Protein AF-A0A3S4FY72-F1 (afdb_monomer)

Secondary structure (DSSP, 8-state):
---------GGGS-EEE-SS--EEEE--SSEEEEEE--TT--EEEEEEETTTTEEEEEE-SS-EEEEEETT-EEEE-----

Solvent-accessible surface area (backbone atoms only — not comparable to full-atom values): 5228 Å² total; per-residue (Å²): 137,92,84,88,82,82,90,73,60,72,91,80,55,64,48,77,43,21,72,88,54,68,49,77,47,69,36,84,68,71,73,48,78,49,74,45,60,57,84,82,34,77,34,74,63,57,75,71,41,72,94,80,42,37,28,46,19,78,39,60,91,56,60,49,77,44,77,42,40,59,79,35,72,49,76,46,82,40,65,66,130

InterPro domains:
  IPR004375 NanQ anomerase/TabA/YiaL family [PF04074] (2-75)
  IPR004375 NanQ anomerase/TabA/YiaL family [PTHR34986] (2-70)
  IPR004375 NanQ anomerase/TabA/YiaL family [TIGR00022] (2-76)
  IPR037012 NanQ anomerase/TabA/YiaL superfamily [G3DSA:2.60.120.370] (1-80)

Nearest PDB structures (foldseek):
  1s4c-assembly2_B  TM=9.325E-01  e=6.265E-03  Haemophilus influenzae
  1s4c-assembly1_A  TM=9.322E-01  e=6.623E-03  Haemophilus influenzae
  1s4c-assembly2_C  TM=8.874E-01  e=1.033E-02  Haemophilus influenzae
  1s4c-assembly1_D  TM=9.023E-01  e=1.802E-02  Haemophilus influenzae
  4tsd-assembly1_A  TM=8.031E-01  e=5.980E-01  Helicobacter pylori 26695

Mean predicted aligned error: 5.57 Å

pLDDT: mean 82.44, std 10.63, range [46.47, 94.81]

Foldseek 3Di:
DDDDDDADDPQVAFDKFFDPDKDKDADAADKYKDWDDDAPQADQWDDQPVVVRMITGNDRPDTDIDIDHHGDIDIGDGHDD

Radius of gyration: 12.76 Å; Cα contacts (8 Å, |Δi|>4): 138; chains: 1; bounding box: 28×19×31 Å

Structure (mmCIF, N/CA/C/O backbone):
data_AF-A0A3S4FY72-F1
#
_entry.id   AF-A0A3S4FY72-F1
#
loop_
_atom_site.group_PDB
_atom_site.id
_atom_site.type_symbol
_atom_site.label_a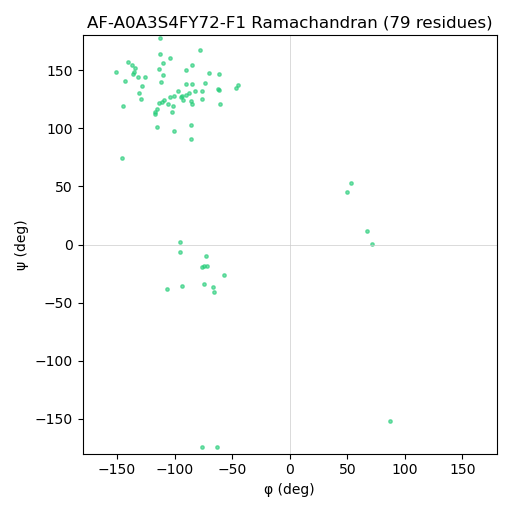tom_id
_atom_site.label_alt_id
_atom_site.label_comp_id
_atom_site.label_asym_id
_atom_site.label_entity_id
_atom_site.label_seq_id
_atom_site.pdbx_PDB_ins_code
_atom_site.Cartn_x
_atom_site.Cartn_y
_atom_site.Cartn_z
_atom_site.occupancy
_atom_site.B_iso_or_equiv
_atom_site.auth_seq_id
_atom_site.auth_comp_id
_atom_site.auth_asym_id
_atom_site.auth_atom_id
_atom_site.pdbx_PDB_model_num
ATOM 1 N N . MET A 1 1 ? -5.635 1.541 -8.815 1.00 80.00 1 MET A N 1
ATOM 2 C CA . MET A 1 1 ? -5.209 2.876 -9.306 1.00 80.00 1 MET A CA 1
ATOM 3 C C . MET A 1 1 ? -3.859 2.756 -10.019 1.00 80.00 1 MET A C 1
ATOM 5 O O . MET A 1 1 ? -3.128 1.828 -9.699 1.00 80.00 1 MET A O 1
ATOM 9 N N . LEU A 1 2 ? -3.519 3.645 -10.967 1.00 87.38 2 LEU A N 1
ATOM 10 C CA . LEU A 1 2 ? -2.163 3.751 -11.540 1.00 87.38 2 LEU A CA 1
ATOM 11 C C . LEU A 1 2 ? -1.426 4.923 -10.886 1.00 87.38 2 LEU A C 1
ATOM 13 O O . LEU A 1 2 ? -1.955 6.032 -10.884 1.00 87.38 2 LEU A O 1
ATOM 17 N N . MET A 1 3 ? -0.217 4.697 -10.370 1.00 85.94 3 MET A N 1
ATOM 18 C CA . MET A 1 3 ? 0.596 5.741 -9.736 1.00 85.94 3 MET A CA 1
ATOM 19 C C . MET A 1 3 ? 2.078 5.602 -10.100 1.00 85.94 3 MET A C 1
ATOM 21 O O . MET A 1 3 ? 2.541 4.515 -10.446 1.00 85.94 3 MET A O 1
ATOM 25 N N . GLN A 1 4 ? 2.822 6.705 -9.997 1.00 87.88 4 GLN A N 1
ATOM 26 C CA . GLN A 1 4 ? 4.286 6.714 -10.000 1.00 87.88 4 GLN A CA 1
ATOM 27 C C . GLN A 1 4 ? 4.763 7.106 -8.605 1.00 87.88 4 GLN A C 1
ATOM 29 O O . GLN A 1 4 ? 4.390 8.160 -8.094 1.00 87.88 4 GLN A O 1
ATOM 34 N N . LEU A 1 5 ? 5.567 6.247 -7.985 1.00 83.38 5 LEU A N 1
ATOM 35 C CA . LEU A 1 5 ? 6.029 6.409 -6.612 1.00 83.38 5 LEU A CA 1
ATOM 36 C C . LEU A 1 5 ? 7.555 6.350 -6.570 1.00 83.38 5 LEU A C 1
ATOM 38 O O . LEU A 1 5 ? 8.180 5.566 -7.286 1.00 83.38 5 LEU A O 1
ATOM 42 N N . THR A 1 6 ? 8.145 7.148 -5.684 1.00 86.25 6 THR A N 1
ATOM 43 C CA . THR A 1 6 ? 9.553 7.017 -5.301 1.00 86.25 6 THR A CA 1
ATOM 44 C C . THR A 1 6 ? 9.621 6.155 -4.048 1.00 86.25 6 THR A C 1
ATOM 46 O O . THR A 1 6 ? 8.942 6.443 -3.064 1.00 86.25 6 THR A O 1
ATOM 49 N N . THR A 1 7 ? 10.428 5.093 -4.064 1.00 84.81 7 THR A N 1
ATOM 50 C CA . THR A 1 7 ? 10.569 4.200 -2.906 1.00 84.81 7 THR A CA 1
ATOM 51 C C . THR A 1 7 ? 11.139 4.948 -1.704 1.00 84.81 7 THR A C 1
ATOM 53 O O . THR A 1 7 ? 12.148 5.640 -1.839 1.00 84.81 7 THR A O 1
ATOM 56 N N . GLN A 1 8 ? 10.538 4.751 -0.535 1.00 83.75 8 GLN A N 1
ATOM 57 C CA . GLN A 1 8 ? 10.949 5.365 0.731 1.00 83.75 8 GLN A CA 1
ATOM 58 C C . GLN A 1 8 ? 11.498 4.314 1.700 1.00 83.75 8 GLN A C 1
ATOM 60 O O . GLN A 1 8 ? 11.297 3.107 1.509 1.00 83.75 8 GLN A O 1
ATOM 65 N N . MET A 1 9 ? 12.198 4.751 2.750 1.00 81.88 9 MET A N 1
ATOM 66 C CA . MET A 1 9 ? 12.611 3.831 3.804 1.00 81.88 9 MET A CA 1
ATOM 67 C C . MET A 1 9 ? 11.387 3.377 4.613 1.00 81.88 9 MET A C 1
ATOM 69 O O . MET A 1 9 ? 10.471 4.165 4.839 1.00 81.88 9 MET A O 1
ATOM 73 N N . PRO A 1 10 ? 11.367 2.137 5.138 1.00 77.56 10 PRO A N 1
ATOM 74 C CA . PRO A 1 10 ? 10.240 1.657 5.941 1.00 77.56 10 PRO A CA 1
ATOM 75 C C . PRO A 1 10 ? 9.930 2.516 7.174 1.00 77.56 10 PRO A C 1
ATOM 77 O O . PRO A 1 10 ? 8.796 2.530 7.626 1.00 77.56 10 PRO A O 1
ATOM 80 N N . ALA A 1 11 ? 10.923 3.223 7.723 1.00 79.00 11 ALA A N 1
ATOM 81 C CA . ALA A 1 11 ? 10.732 4.116 8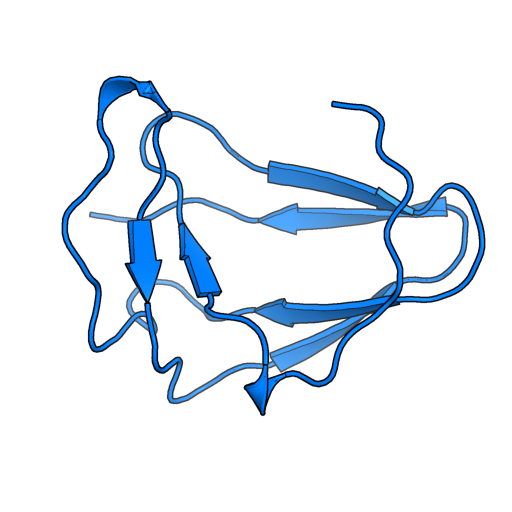.867 1.00 79.00 11 ALA A CA 1
ATOM 82 C C . ALA A 1 11 ? 9.957 5.400 8.516 1.00 79.00 11 ALA A C 1
ATOM 84 O O . ALA A 1 11 ? 9.444 6.064 9.410 1.00 79.00 11 ALA A O 1
ATOM 85 N N . GLU A 1 12 ? 9.876 5.746 7.230 1.00 82.12 12 GLU A N 1
ATOM 86 C CA . GLU A 1 12 ? 9.232 6.964 6.729 1.00 82.12 12 GLU A CA 1
ATOM 87 C C . GLU A 1 12 ? 7.774 6.719 6.306 1.00 82.12 12 GLU A C 1
ATOM 89 O O . GLU A 1 12 ? 7.062 7.669 5.989 1.00 82.12 12 GLU A O 1
ATOM 94 N N . LYS A 1 13 ? 7.307 5.459 6.314 1.00 84.06 13 LYS A N 1
ATOM 95 C CA . LYS A 1 13 ? 5.965 5.066 5.862 1.00 84.06 13 LYS A CA 1
ATOM 96 C C . LYS A 1 13 ? 5.245 4.229 6.923 1.00 84.06 13 LYS A C 1
ATOM 98 O O . LYS A 1 13 ? 5.821 3.309 7.499 1.00 84.06 13 LYS A O 1
ATOM 103 N N . LYS A 1 14 ? 3.964 4.523 7.162 1.00 87.94 14 LYS A N 1
ATOM 104 C CA . LYS A 1 14 ? 3.090 3.719 8.034 1.00 87.94 14 LYS A CA 1
ATOM 105 C C . LYS A 1 14 ? 2.473 2.556 7.253 1.00 87.94 14 LYS A C 1
ATOM 107 O O . LYS A 1 14 ? 2.346 2.625 6.032 1.00 87.94 14 LYS A O 1
ATOM 112 N N . ALA A 1 15 ? 2.108 1.483 7.954 1.00 88.38 15 ALA A N 1
ATOM 113 C CA . ALA A 1 15 ? 1.347 0.395 7.348 1.00 88.38 15 ALA A CA 1
ATOM 114 C C . ALA A 1 15 ? -0.102 0.844 7.132 1.00 88.38 15 ALA A C 1
ATOM 116 O O . ALA A 1 15 ? -0.669 1.488 8.009 1.00 88.38 15 ALA A O 1
ATOM 117 N N . GLU A 1 16 ? -0.682 0.479 5.997 1.00 89.44 16 GLU A N 1
ATOM 118 C CA . GLU A 1 16 ? -2.055 0.805 5.613 1.00 89.44 16 GLU A CA 1
ATOM 119 C C . GLU A 1 16 ? -2.889 -0.477 5.594 1.00 89.44 16 GLU A C 1
ATOM 121 O O . GLU A 1 16 ? -2.390 -1.540 5.210 1.00 89.44 16 GLU A O 1
ATOM 126 N N . LEU A 1 17 ? -4.127 -0.398 6.079 1.00 90.00 17 LEU A N 1
ATOM 127 C CA . LEU A 1 17 ? -5.091 -1.493 6.055 1.00 90.00 17 LEU A CA 1
ATOM 128 C C . LEU A 1 17 ? -6.430 -0.991 5.532 1.00 90.00 17 LEU A C 1
ATOM 130 O O . LEU A 1 17 ? -6.844 0.098 5.910 1.00 90.00 17 LEU A O 1
ATOM 134 N N . HIS A 1 18 ? -7.113 -1.856 4.791 1.00 90.62 18 HIS A N 1
ATOM 135 C CA . HIS A 1 18 ? -8.464 -1.659 4.269 1.00 90.62 18 HIS A CA 1
ATOM 136 C C . HIS A 1 18 ? -9.432 -2.658 4.923 1.00 90.62 18 HIS A C 1
ATOM 138 O O . HIS A 1 18 ? -9.009 -3.758 5.320 1.00 90.62 18 HIS A O 1
ATOM 144 N N . GLU A 1 19 ? -10.708 -2.292 5.061 1.00 90.00 19 GLU A N 1
ATOM 145 C CA . GLU A 1 19 ? -11.763 -3.179 5.575 1.00 90.00 19 GLU A CA 1
ATOM 146 C C . GLU A 1 19 ? -12.709 -3.655 4.470 1.00 90.00 19 GLU A C 1
ATOM 148 O O . GLU A 1 19 ? -13.122 -4.816 4.478 1.00 90.00 19 GLU A O 1
ATOM 153 N N . GLN A 1 20 ? -13.040 -2.790 3.513 1.00 90.81 20 GLN A N 1
ATOM 154 C CA . GLN A 1 20 ? -13.995 -3.093 2.447 1.00 90.81 20 GLN A CA 1
ATOM 155 C C . GLN A 1 20 ? -13.312 -3.610 1.180 1.00 90.81 20 GLN A C 1
ATOM 157 O O . GLN A 1 20 ? -13.850 -4.492 0.503 1.00 90.81 20 GLN A O 1
ATOM 162 N N . TYR A 1 21 ? -12.126 -3.091 0.865 1.00 89.88 21 TYR A N 1
ATOM 163 C CA . TYR A 1 21 ? -11.386 -3.435 -0.343 1.00 89.88 21 TYR A CA 1
ATOM 164 C C . TYR A 1 21 ? -10.129 -4.255 -0.051 1.00 89.88 21 TYR A C 1
ATOM 166 O O . TYR A 1 21 ? -9.560 -4.240 1.039 1.00 89.88 21 TYR A O 1
ATOM 174 N N . ILE A 1 22 ? -9.696 -5.009 -1.062 1.00 88.44 22 ILE A N 1
ATOM 175 C CA . ILE A 1 22 ? -8.399 -5.682 -1.053 1.00 88.44 22 ILE A CA 1
ATOM 176 C C . ILE A 1 22 ? -7.472 -5.017 -2.053 1.00 88.44 22 ILE A C 1
ATOM 178 O O . ILE A 1 22 ? -7.882 -4.604 -3.141 1.00 88.44 22 ILE A O 1
ATOM 182 N N . ASP A 1 23 ? -6.199 -5.006 -1.696 1.00 88.06 23 ASP A N 1
ATOM 183 C CA . ASP A 1 23 ? -5.170 -4.387 -2.500 1.00 88.06 23 ASP A CA 1
ATOM 184 C C . ASP A 1 23 ? -4.540 -5.404 -3.444 1.00 88.06 23 ASP A C 1
ATOM 186 O O . ASP A 1 23 ? -4.014 -6.442 -3.028 1.00 88.06 23 ASP A O 1
ATOM 190 N N . ILE A 1 24 ? -4.561 -5.076 -4.735 1.00 87.38 24 ILE A N 1
ATOM 191 C CA . ILE A 1 24 ? -3.821 -5.785 -5.776 1.00 87.38 24 ILE A CA 1
ATOM 192 C C . ILE A 1 24 ? -2.799 -4.807 -6.341 1.00 87.38 24 ILE A C 1
ATOM 194 O O . ILE A 1 24 ? -3.123 -3.941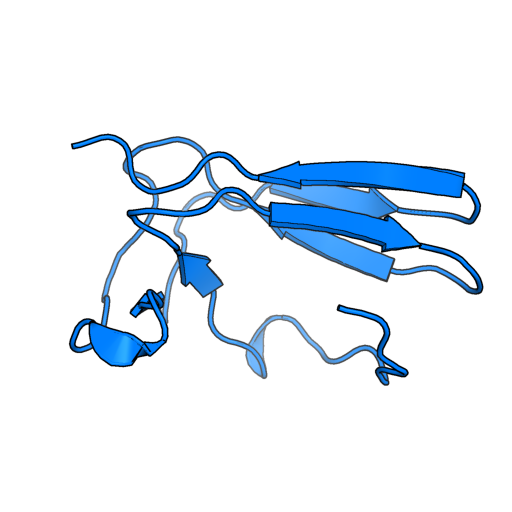 -7.156 1.00 87.38 24 ILE A O 1
ATOM 198 N N . GLN A 1 25 ? -1.552 -4.945 -5.901 1.00 86.94 25 GLN A N 1
ATOM 199 C CA . GLN A 1 25 ? -0.463 -4.073 -6.320 1.00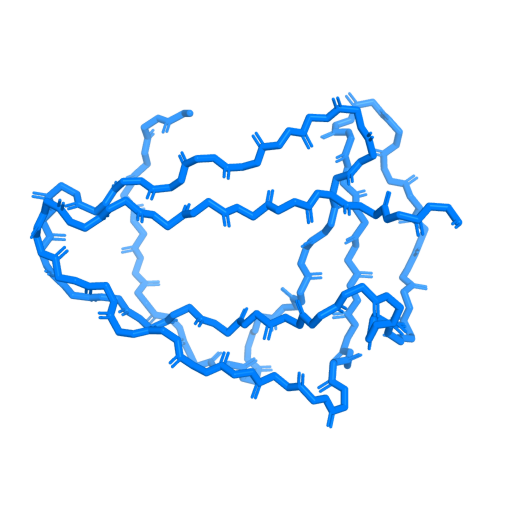 86.94 25 GLN A CA 1
ATOM 200 C C . GLN A 1 25 ? 0.380 -4.784 -7.381 1.00 86.94 25 GLN A C 1
ATOM 202 O O . GLN A 1 25 ? 0.944 -5.852 -7.136 1.00 86.94 25 GLN A O 1
ATOM 207 N N . LEU A 1 26 ? 0.456 -4.193 -8.576 1.00 87.88 26 LEU A N 1
ATOM 208 C CA . LEU A 1 26 ? 1.238 -4.707 -9.701 1.00 87.88 26 LEU A CA 1
ATOM 209 C C . LEU A 1 26 ? 2.393 -3.757 -10.014 1.00 87.88 26 LEU A C 1
ATOM 211 O O . LEU A 1 26 ? 2.177 -2.596 -10.368 1.00 87.88 26 LEU A O 1
ATOM 215 N N . LEU A 1 27 ? 3.622 -4.269 -9.951 1.00 89.69 27 LEU 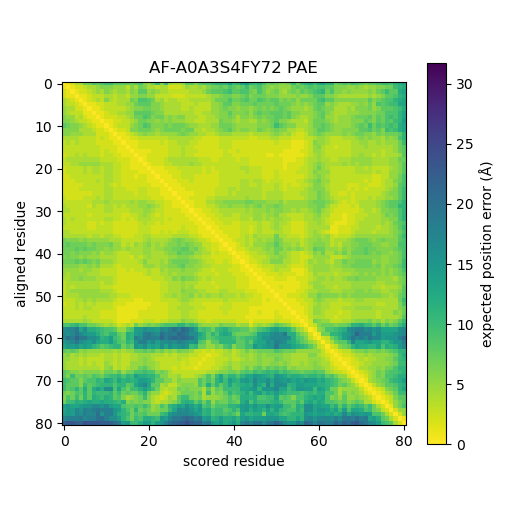A N 1
ATOM 216 C CA . LEU A 1 27 ? 4.799 -3.475 -10.284 1.00 89.69 27 LEU A CA 1
ATOM 217 C C . LEU A 1 27 ? 5.077 -3.507 -11.794 1.00 89.69 27 LEU A C 1
ATOM 219 O O . LEU A 1 27 ? 5.637 -4.468 -12.323 1.00 89.69 27 LEU A O 1
ATOM 223 N N . LEU A 1 28 ? 4.725 -2.422 -12.488 1.00 89.94 28 LEU A N 1
ATOM 224 C CA . LEU A 1 28 ? 4.898 -2.302 -13.943 1.00 89.94 28 LEU A CA 1
ATOM 225 C C . LEU A 1 28 ? 6.356 -2.066 -14.362 1.00 89.94 28 LEU A C 1
ATOM 227 O O . LEU A 1 28 ? 6.797 -2.506 -15.426 1.00 89.94 28 LEU A O 1
ATOM 231 N N . THR A 1 29 ? 7.127 -1.340 -13.549 1.00 89.69 29 THR A N 1
ATOM 232 C CA . THR A 1 29 ? 8.523 -0.980 -13.838 1.00 89.69 29 THR A CA 1
ATOM 233 C C . THR A 1 29 ? 9.326 -0.813 -12.551 1.00 89.69 29 THR A C 1
ATOM 235 O O . THR A 1 29 ? 8.788 -0.329 -11.562 1.00 89.69 29 THR A O 1
ATOM 238 N N . GLY A 1 30 ? 10.624 -1.126 -12.582 1.00 89.25 30 GLY A N 1
ATOM 239 C CA . GLY A 1 30 ? 11.523 -0.926 -11.442 1.00 89.25 30 GLY A CA 1
ATOM 240 C C . GLY A 1 30 ? 11.550 -2.105 -10.466 1.00 89.25 30 GLY A C 1
ATOM 241 O O . GLY A 1 30 ? 11.373 -3.261 -10.860 1.00 89.25 30 GLY A O 1
ATOM 242 N N . ALA A 1 31 ? 11.836 -1.813 -9.199 1.00 88.31 31 ALA A N 1
ATOM 243 C CA . ALA A 1 31 ? 11.860 -2.784 -8.111 1.00 88.31 31 ALA A CA 1
ATOM 244 C C . ALA A 1 31 ? 11.326 -2.135 -6.833 1.00 88.31 31 ALA A C 1
ATOM 246 O O . ALA A 1 31 ? 11.668 -0.992 -6.537 1.00 88.31 31 ALA A O 1
ATOM 247 N N . GLU A 1 32 ? 10.558 -2.888 -6.053 1.00 88.19 32 GLU A N 1
ATOM 248 C CA . GLU A 1 32 ? 9.981 -2.400 -4.805 1.00 88.19 32 GLU A CA 1
ATOM 249 C C . GLU A 1 32 ? 10.163 -3.418 -3.679 1.00 88.19 32 GLU A C 1
ATOM 251 O O . GLU A 1 32 ? 10.294 -4.630 -3.892 1.00 88.19 32 GLU A O 1
ATOM 256 N N . ARG A 1 33 ? 10.220 -2.907 -2.450 1.00 87.00 33 ARG A N 1
ATOM 257 C CA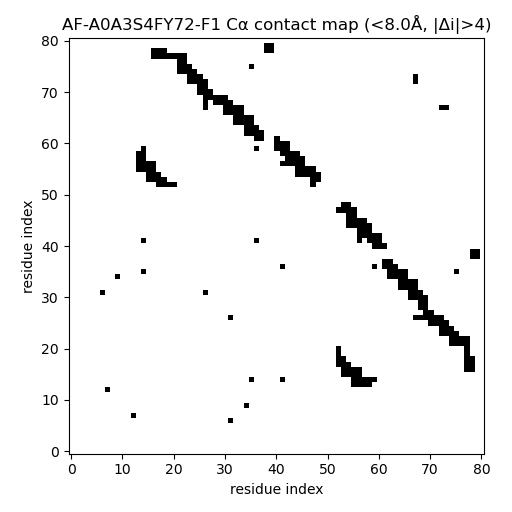 . ARG A 1 33 ? 10.201 -3.710 -1.232 1.00 87.00 33 ARG A CA 1
ATOM 258 C C . ARG A 1 33 ? 8.954 -3.347 -0.454 1.00 87.00 33 ARG A C 1
ATOM 260 O O . ARG A 1 33 ? 8.871 -2.238 0.057 1.00 87.00 33 ARG A O 1
ATOM 267 N N . ILE A 1 34 ? 8.042 -4.299 -0.320 1.00 86.38 34 ILE A N 1
ATOM 268 C CA . ILE A 1 34 ? 6.798 -4.090 0.410 1.00 86.38 34 ILE A CA 1
ATOM 269 C C . ILE A 1 34 ? 6.867 -4.886 1.708 1.00 86.38 34 ILE A C 1
ATOM 271 O O . ILE A 1 34 ? 7.139 -6.091 1.711 1.00 86.38 34 ILE A O 1
ATOM 275 N N . ALA A 1 35 ? 6.677 -4.188 2.822 1.00 85.62 35 ALA A N 1
ATOM 276 C CA . ALA A 1 35 ? 6.567 -4.798 4.136 1.00 85.62 35 ALA A CA 1
ATOM 277 C C . ALA A 1 35 ? 5.104 -5.172 4.389 1.00 85.62 35 ALA A C 1
ATOM 279 O O . ALA A 1 35 ? 4.225 -4.332 4.228 1.00 85.62 35 ALA A O 1
ATOM 280 N N . PHE A 1 36 ? 4.846 -6.410 4.807 1.00 83.75 36 PHE A N 1
ATOM 281 C CA . PHE A 1 36 ? 3.491 -6.890 5.075 1.00 83.75 36 PHE A CA 1
ATOM 282 C C . PHE A 1 36 ? 3.418 -7.692 6.371 1.00 83.75 36 PHE A C 1
ATOM 284 O O . PHE A 1 36 ? 4.377 -8.364 6.756 1.00 83.75 36 PHE A O 1
ATOM 291 N N . GLY A 1 37 ? 2.280 -7.600 7.056 1.00 83.88 37 GLY A N 1
ATOM 292 C CA . GLY A 1 37 ? 1.980 -8.368 8.263 1.00 83.88 37 GLY A CA 1
ATOM 293 C C . GLY A 1 37 ? 1.017 -9.518 7.979 1.00 83.88 37 GLY A C 1
ATOM 294 O O . GLY A 1 37 ? 0.309 -9.514 6.977 1.00 83.88 37 GLY A O 1
ATOM 295 N N . MET A 1 38 ? 0.985 -10.502 8.878 1.00 83.25 38 MET A N 1
ATOM 296 C CA . MET A 1 38 ? -0.111 -11.476 8.920 1.00 83.25 38 MET A CA 1
ATOM 297 C C . MET A 1 38 ? -1.342 -10.852 9.598 1.00 83.25 38 MET A C 1
ATOM 299 O O . MET A 1 38 ? -1.231 -9.817 10.259 1.00 83.25 38 MET A O 1
ATOM 303 N N . SER A 1 39 ? -2.497 -11.510 9.483 1.00 79.88 39 SER A N 1
ATOM 304 C CA . SER A 1 39 ? -3.702 -11.164 10.248 1.00 79.88 39 SER A CA 1
ATOM 305 C C . SER A 1 39 ? -3.388 -10.903 11.732 1.00 79.88 39 SER A C 1
ATOM 307 O O . SER A 1 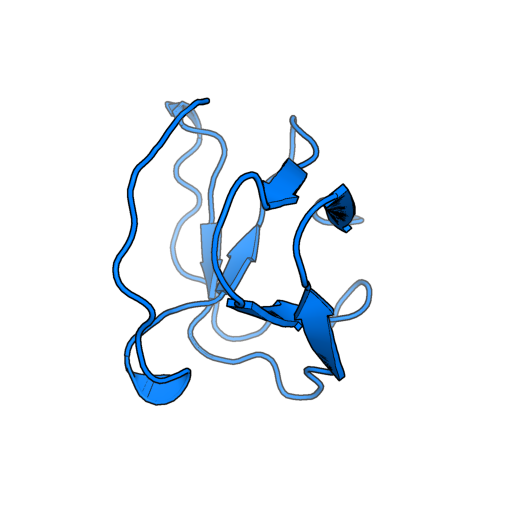39 ? -2.572 -11.600 12.340 1.00 79.88 39 SER A O 1
ATOM 309 N N . GLY A 1 40 ? -3.989 -9.851 12.295 1.00 80.38 40 GLY A N 1
ATOM 310 C CA . GLY A 1 40 ? -3.804 -9.453 13.694 1.00 80.38 40 GLY A CA 1
ATOM 311 C C . GLY A 1 40 ? -2.439 -8.841 14.040 1.00 80.38 40 GLY A C 1
ATOM 312 O O . GLY A 1 40 ? -2.223 -8.475 15.198 1.00 80.38 40 GLY A O 1
ATOM 313 N N . ALA A 1 41 ? -1.517 -8.698 13.078 1.00 83.50 41 ALA A N 1
ATOM 314 C CA . ALA A 1 41 ? -0.201 -8.103 13.320 1.00 83.50 41 ALA A CA 1
ATOM 315 C C . ALA A 1 41 ? -0.236 -6.571 13.444 1.00 83.50 41 ALA A C 1
ATOM 317 O O . ALA A 1 41 ? 0.697 -5.991 13.989 1.00 83.50 41 ALA A O 1
ATOM 318 N N . ALA A 1 42 ? -1.280 -5.897 12.962 1.00 84.31 42 ALA A N 1
ATOM 319 C CA . ALA A 1 42 ? -1.381 -4.445 13.068 1.00 84.31 42 ALA A CA 1
ATOM 320 C C . ALA A 1 42 ? -1.414 -3.991 14.544 1.00 84.31 42 ALA A C 1
ATOM 322 O O . ALA A 1 42 ? -2.128 -4.557 15.380 1.00 84.31 42 ALA A O 1
ATOM 323 N N . ARG A 1 43 ? -0.603 -2.983 14.885 1.00 85.44 43 ARG A N 1
ATOM 324 C CA . ARG A 1 43 ? -0.531 -2.371 16.220 1.00 85.44 43 ARG A CA 1
ATOM 325 C C . ARG A 1 43 ? -0.449 -0.856 16.087 1.00 85.44 43 ARG A C 1
ATOM 327 O O . ARG A 1 43 ? 0.077 -0.351 15.099 1.00 85.44 43 ARG A O 1
ATOM 334 N N . GLN A 1 44 ? -0.890 -0.150 17.131 1.00 88.38 44 GLN A N 1
ATOM 335 C CA . GLN A 1 44 ? -0.811 1.317 17.203 1.00 88.38 44 GLN A CA 1
ATOM 336 C C . GLN A 1 44 ? -1.448 1.970 15.968 1.00 88.38 44 GLN A C 1
ATOM 338 O O . GLN A 1 44 ? -0.800 2.726 15.243 1.00 88.38 44 GLN A O 1
ATOM 343 N N . CYS A 1 45 ? -2.691 1.576 15.700 1.00 90.19 45 CYS A N 1
ATOM 344 C CA . CYS A 1 45 ? -3.461 2.081 14.577 1.00 90.19 45 CYS A CA 1
ATOM 345 C C . CYS A 1 45 ? -4.158 3.387 14.952 1.00 90.19 45 CYS A C 1
ATOM 347 O O . CYS A 1 45 ? -4.666 3.524 16.065 1.00 90.19 45 CYS A O 1
ATOM 349 N N . GLU A 1 46 ? -4.136 4.328 14.020 1.00 93.81 46 GLU A N 1
ATOM 350 C CA . GLU A 1 46 ? -4.810 5.624 14.089 1.00 93.81 46 GLU A CA 1
ATOM 351 C C . GLU A 1 46 ? -6.311 5.475 13.829 1.00 93.81 46 GLU A C 1
ATOM 353 O O . GLU A 1 46 ? -6.817 4.360 13.752 1.00 93.81 46 GLU A O 1
ATOM 358 N N . GLU A 1 47 ? -7.047 6.577 13.739 1.00 94.12 47 GLU A N 1
ATOM 359 C CA . GLU A 1 47 ? -8.469 6.540 13.396 1.00 94.12 47 GLU A CA 1
ATOM 360 C C . GLU A 1 47 ? -8.692 5.947 11.992 1.00 94.12 47 GLU A C 1
ATOM 362 O O . GLU A 1 47 ? -7.845 6.074 11.105 1.00 94.12 47 GLU A O 1
ATOM 367 N N . MET A 1 48 ? -9.811 5.239 11.813 1.00 93.19 48 MET A N 1
ATOM 368 C CA . MET A 1 48 ? -10.214 4.709 10.511 1.00 93.19 48 MET A CA 1
ATOM 369 C C . MET A 1 48 ? -10.767 5.850 9.658 1.00 93.19 48 MET A C 1
ATOM 371 O O . MET A 1 48 ? -11.715 6.524 10.059 1.00 93.19 48 MET A O 1
ATOM 375 N N . HIS A 1 49 ? -10.212 6.026 8.466 1.00 94.69 49 HIS A N 1
ATOM 376 C CA . HIS A 1 49 ? -10.743 6.925 7.452 1.00 94.69 49 HIS A CA 1
ATOM 377 C C . HIS A 1 49 ? -11.799 6.164 6.650 1.00 94.69 49 HIS A C 1
ATOM 379 O O . HIS A 1 49 ? -11.482 5.440 5.710 1.00 94.69 49 HIS A O 1
ATOM 385 N N . VAL A 1 50 ? -13.053 6.247 7.104 1.00 93.88 50 VAL A N 1
ATOM 386 C CA . VAL A 1 50 ? -14.155 5.394 6.622 1.00 93.88 50 VAL A CA 1
ATOM 387 C C . VAL A 1 50 ? -14.495 5.649 5.152 1.00 93.88 50 VAL A C 1
ATOM 389 O O . VAL A 1 50 ? -14.731 4.695 4.420 1.00 93.88 50 VAL A O 1
ATOM 392 N N . GLU A 1 51 ? -14.504 6.909 4.714 1.00 94.81 51 GLU A N 1
ATOM 393 C CA . GLU A 1 51 ? -14.868 7.279 3.336 1.00 94.81 51 GLU A CA 1
ATOM 394 C C . GLU A 1 51 ? -13.842 6.769 2.313 1.00 94.81 51 GLU A C 1
ATOM 396 O O . GLU A 1 51 ? -14.203 6.343 1.217 1.00 94.81 51 GLU A O 1
ATOM 401 N N . GLU A 1 52 ? -12.560 6.776 2.679 1.00 92.38 52 GLU A N 1
ATOM 402 C CA . GLU A 1 52 ? -11.461 6.296 1.840 1.00 92.38 52 GLU A CA 1
ATOM 403 C C . GLU A 1 52 ? -11.054 4.836 2.124 1.00 92.38 52 GLU A C 1
ATOM 405 O O . GLU A 1 52 ? -10.115 4.334 1.507 1.00 92.38 52 GLU A O 1
ATOM 410 N N . ASP A 1 53 ? -11.751 4.160 3.044 1.00 93.44 53 ASP A N 1
ATOM 411 C CA . ASP A 1 53 ? -11.504 2.785 3.497 1.00 93.44 53 ASP A CA 1
ATOM 412 C C . ASP A 1 53 ? -10.043 2.505 3.891 1.00 93.44 53 ASP A C 1
ATOM 414 O O . ASP A 1 53 ? -9.485 1.485 3.501 1.00 93.44 53 ASP A O 1
ATOM 418 N N . TYR A 1 54 ? -9.384 3.380 4.659 1.00 92.19 54 TYR A N 1
ATOM 419 C CA . TYR A 1 54 ? -8.021 3.090 5.126 1.00 92.19 54 TYR A CA 1
ATOM 420 C C . TYR A 1 54 ? -7.774 3.412 6.602 1.00 92.19 54 TYR A C 1
ATOM 422 O O . TYR A 1 54 ? -8.301 4.363 7.174 1.00 92.19 54 TYR A O 1
ATOM 430 N N . GLN A 1 55 ? -6.884 2.637 7.222 1.00 93.00 55 GLN A N 1
ATOM 431 C CA . GLN A 1 55 ? -6.350 2.907 8.555 1.00 93.00 55 GLN A CA 1
ATOM 432 C C . GLN A 1 55 ? -4.831 2.805 8.556 1.00 93.00 55 GLN A C 1
ATOM 434 O O . GLN A 1 55 ? -4.260 1.801 8.122 1.00 93.00 55 GLN A O 1
ATOM 439 N N . LEU A 1 56 ? -4.172 3.821 9.113 1.00 92.31 56 LEU A N 1
ATOM 440 C CA . LEU A 1 56 ? -2.722 3.836 9.264 1.00 92.31 56 LEU A CA 1
ATOM 441 C C . LEU A 1 56 ? -2.302 3.224 10.597 1.00 92.31 56 LEU A C 1
ATOM 443 O O . LEU A 1 56 ? -2.894 3.497 11.638 1.00 92.31 56 LEU A O 1
ATOM 447 N N . CYS A 1 57 ? -1.244 2.419 10.581 1.00 89.81 57 CYS A N 1
ATOM 448 C CA . CYS A 1 57 ? -0.661 1.819 11.772 1.00 89.81 57 CYS A CA 1
ATOM 449 C C . CYS A 1 57 ? 0.847 2.063 11.804 1.00 89.81 57 CYS A C 1
ATOM 451 O O . CYS A 1 57 ? 1.590 1.717 10.880 1.00 89.81 57 CYS A O 1
ATOM 453 N N . SER A 1 58 ? 1.309 2.649 12.907 1.00 82.31 58 SER A N 1
ATOM 454 C CA . SER A 1 58 ? 2.701 3.082 13.066 1.00 82.31 58 SER A CA 1
ATOM 455 C C . SER A 1 58 ? 3.672 1.920 13.303 1.00 82.31 58 SER A C 1
ATOM 457 O O . SER A 1 58 ? 4.881 2.076 13.133 1.00 82.31 58 SER A O 1
ATOM 459 N N . LYS A 1 59 ? 3.171 0.741 13.705 1.00 67.12 59 LYS A N 1
ATOM 460 C CA . LYS A 1 59 ? 4.022 -0.401 14.052 1.00 67.12 59 LYS A CA 1
ATOM 461 C C . LYS A 1 59 ? 3.389 -1.728 13.641 1.00 67.12 59 LYS A C 1
ATOM 463 O O . LYS A 1 59 ? 2.355 -2.127 14.164 1.00 67.12 59 LYS A O 1
ATOM 468 N N . SER A 1 60 ? 4.067 -2.463 12.762 1.00 59.69 60 SER A N 1
ATOM 469 C CA . SER A 1 60 ? 3.865 -3.908 12.616 1.00 59.69 60 SER A CA 1
ATOM 470 C C . SER A 1 60 ? 5.031 -4.616 13.320 1.00 59.69 60 SER A C 1
ATOM 472 O O . SER A 1 60 ? 6.174 -4.459 12.889 1.00 59.69 60 SER A O 1
ATOM 474 N N . PRO A 1 61 ? 4.806 -5.355 14.421 1.00 52.44 61 PRO A N 1
ATOM 475 C CA . PRO A 1 61 ? 5.861 -6.035 15.167 1.00 52.44 61 PRO A CA 1
ATOM 476 C C . PRO A 1 61 ? 6.414 -7.260 14.421 1.00 52.44 61 PRO A C 1
ATOM 478 O O . PRO A 1 61 ? 7.414 -7.834 14.844 1.00 52.44 61 PRO A O 1
ATOM 481 N N . THR A 1 62 ? 5.780 -7.691 13.326 1.00 59.06 62 THR A N 1
ATOM 482 C CA . THR A 1 62 ? 6.199 -8.861 12.545 1.00 59.06 62 THR A CA 1
ATOM 483 C C . THR A 1 62 ? 5.912 -8.619 11.069 1.00 59.06 62 THR A C 1
ATOM 485 O O . THR A 1 62 ? 4.958 -9.155 10.505 1.00 59.06 62 THR A O 1
ATOM 488 N N . SER A 1 63 ? 6.726 -7.771 10.442 1.00 67.88 63 SER A N 1
ATOM 489 C CA . SER A 1 63 ? 6.662 -7.557 9.002 1.00 67.88 63 SER A CA 1
ATOM 490 C C . SER A 1 63 ? 7.588 -8.529 8.268 1.00 67.88 63 SER A C 1
ATOM 492 O O . SER A 1 63 ? 8.769 -8.674 8.589 1.00 67.88 63 SER A O 1
ATOM 494 N N . ARG A 1 64 ? 7.046 -9.223 7.267 1.00 79.19 64 ARG A N 1
ATOM 495 C CA . ARG A 1 64 ? 7.844 -9.890 6.236 1.00 79.19 64 ARG A CA 1
ATOM 496 C C . ARG A 1 64 ? 8.057 -8.923 5.083 1.00 79.19 64 ARG A C 1
ATOM 498 O O . ARG A 1 64 ? 7.239 -8.044 4.831 1.00 79.19 64 ARG A O 1
ATOM 505 N N . LEU A 1 65 ? 9.180 -9.081 4.396 1.00 84.38 65 LEU A N 1
ATOM 506 C CA . LEU A 1 65 ? 9.536 -8.258 3.249 1.00 84.38 65 LEU A CA 1
ATOM 507 C C . LEU A 1 65 ? 9.349 -9.062 1.975 1.00 84.38 65 LEU A C 1
ATOM 509 O O . LEU A 1 65 ? 10.005 -10.086 1.781 1.00 84.38 65 LEU A O 1
ATOM 513 N N . LEU A 1 66 ? 8.501 -8.555 1.092 1.00 83.94 66 LEU A N 1
A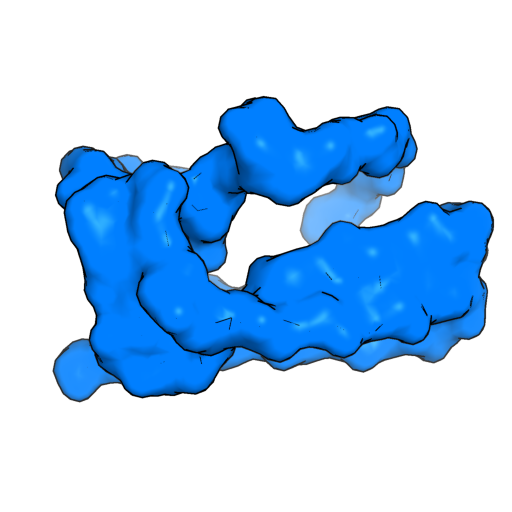TOM 514 C CA . LEU A 1 66 ? 8.404 -9.026 -0.275 1.00 83.94 66 LEU A CA 1
ATOM 515 C C . LEU A 1 66 ? 9.240 -8.112 -1.168 1.00 83.94 66 LEU A C 1
ATOM 517 O O . LEU A 1 66 ? 9.157 -6.888 -1.074 1.00 83.94 66 LEU A O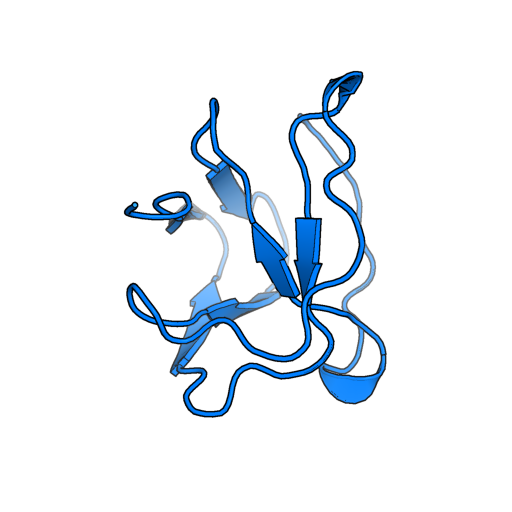 1
ATOM 521 N N . ARG A 1 67 ? 10.070 -8.703 -2.026 1.00 85.56 67 ARG A N 1
ATOM 522 C CA . ARG A 1 67 ? 10.792 -7.967 -3.066 1.00 85.56 67 ARG A CA 1
ATOM 523 C C . ARG A 1 67 ? 10.050 -8.175 -4.381 1.00 85.56 67 ARG A C 1
ATOM 525 O O . ARG A 1 67 ? 10.238 -9.207 -5.020 1.00 85.56 67 ARG A O 1
ATOM 532 N N . CYS A 1 68 ? 9.215 -7.215 -4.761 1.00 83.31 68 CYS A N 1
ATOM 533 C CA . CYS A 1 68 ? 8.483 -7.253 -6.023 1.00 83.31 68 CYS A CA 1
ATOM 534 C C . CYS A 1 68 ? 9.440 -6.736 -7.138 1.00 83.31 68 CYS A C 1
ATOM 536 O O . CYS A 1 68 ? 10.165 -5.748 -6.967 1.00 83.31 68 CYS A O 1
ATOM 538 N N . LYS A 1 69 ? 9.517 -7.460 -8.260 1.00 82.88 69 LYS A N 1
ATOM 539 C CA . LYS A 1 69 ? 10.182 -7.044 -9.514 1.00 82.88 69 LYS A CA 1
ATOM 540 C C . LYS A 1 69 ? 9.100 -6.851 -10.583 1.00 82.88 69 LYS A C 1
ATOM 542 O O . LYS A 1 69 ? 7.928 -7.077 -10.296 1.00 82.88 69 LYS A O 1
ATOM 547 N N . ARG A 1 70 ? 9.486 -6.424 -11.790 1.00 80.75 70 ARG A N 1
ATOM 548 C CA . ARG A 1 70 ? 8.560 -6.298 -12.926 1.00 80.75 70 ARG A CA 1
ATOM 549 C C . ARG A 1 70 ? 7.680 -7.546 -13.060 1.00 80.75 70 ARG A C 1
ATOM 551 O O . ARG A 1 70 ? 8.192 -8.657 -12.925 1.00 80.75 70 ARG A O 1
ATOM 558 N N . ASP A 1 71 ? 6.387 -7.322 -13.274 1.00 73.56 71 ASP A N 1
ATOM 559 C CA . ASP A 1 71 ? 5.342 -8.342 -13.452 1.00 73.56 71 ASP A CA 1
ATOM 560 C C . ASP A 1 71 ? 5.023 -9.192 -12.205 1.00 73.56 71 ASP A C 1
ATOM 562 O O . ASP A 1 71 ? 4.287 -10.175 -12.287 1.00 73.56 71 ASP A O 1
ATOM 566 N N . VAL A 1 72 ? 5.521 -8.809 -11.022 1.00 76.12 72 VAL A N 1
ATOM 567 C CA . VAL A 1 72 ? 5.099 -9.422 -9.754 1.00 76.12 72 VAL A CA 1
ATOM 568 C C . VAL A 1 72 ? 3.843 -8.718 -9.242 1.00 76.12 72 VAL A C 1
ATOM 570 O O . VAL A 1 72 ? 3.838 -7.505 -9.027 1.00 76.12 72 VAL A O 1
ATOM 573 N N . CYS A 1 73 ? 2.793 -9.507 -9.020 1.00 68.75 73 CYS A N 1
ATOM 574 C CA . CYS A 1 73 ? 1.568 -9.088 -8.354 1.00 68.75 73 CYS A CA 1
ATOM 575 C C . CYS A 1 73 ? 1.654 -9.417 -6.859 1.00 68.75 73 CYS A C 1
ATOM 577 O O . CYS A 1 73 ? 1.943 -10.554 -6.480 1.00 68.75 73 CYS A O 1
ATOM 579 N N . CYS A 1 74 ? 1.395 -8.425 -6.017 1.00 71.88 74 CYS A N 1
ATOM 580 C CA . CYS A 1 74 ? 1.456 -8.520 -4.567 1.00 71.88 74 CYS A CA 1
ATOM 581 C C . CYS A 1 74 ? 0.009 -8.262 -4.056 1.00 71.88 74 CYS A C 1
ATOM 583 O O . CYS A 1 74 ? -0.544 -7.189 -4.290 1.00 71.88 74 CYS A O 1
ATOM 585 N N . VAL A 1 75 ? -0.650 -9.286 -3.481 1.00 66.44 75 VAL A N 1
ATOM 586 C CA . VAL A 1 75 ? -2.054 -9.227 -3.005 1.00 66.44 75 VAL A CA 1
ATOM 587 C C . VAL A 1 75 ? -2.073 -9.111 -1.487 1.00 66.44 75 VAL A C 1
ATOM 589 O O . VAL A 1 75 ? -1.483 -9.950 -0.800 1.00 66.44 75 VAL A O 1
ATOM 592 N N . TYR A 1 76 ? -2.774 -8.106 -0.969 1.00 70.19 76 TYR A N 1
ATOM 593 C CA . TYR A 1 76 ? -2.894 -7.858 0.463 1.00 70.19 76 TYR A CA 1
ATOM 594 C C . TYR A 1 76 ? -4.341 -8.042 0.907 1.00 70.19 76 TYR A C 1
ATOM 596 O O . TYR A 1 76 ? -5.245 -7.338 0.462 1.00 70.19 76 TYR A O 1
ATOM 604 N N . ALA A 1 77 ? -4.554 -9.026 1.780 1.00 60.75 77 ALA A N 1
ATOM 605 C CA . ALA A 1 77 ? -5.841 -9.232 2.426 1.00 60.75 77 ALA A CA 1
ATOM 606 C C . ALA A 1 77 ? -6.026 -8.183 3.532 1.00 60.75 77 ALA A C 1
ATOM 608 O O . ALA A 1 77 ? -5.110 -7.965 4.330 1.00 60.75 77 ALA A O 1
ATOM 609 N N . GLY A 1 78 ? -7.201 -7.550 3.547 1.00 63.31 78 GLY A N 1
ATOM 610 C CA . GLY A 1 78 ? -7.588 -6.532 4.520 1.00 63.31 78 GLY A CA 1
ATOM 611 C C . GLY A 1 78 ? -7.671 -7.048 5.958 1.00 63.31 78 GLY A C 1
ATOM 612 O O . GLY A 1 78 ? -7.307 -8.188 6.281 1.00 63.31 78 GLY A O 1
ATOM 613 N N . ARG A 1 79 ? -8.144 -6.184 6.858 1.00 65.12 79 ARG A N 1
ATOM 614 C CA . ARG A 1 79 ? -8.292 -6.520 8.277 1.00 65.12 79 ARG A CA 1
ATOM 615 C C . ARG A 1 79 ? -9.256 -7.700 8.427 1.00 65.12 79 ARG A C 1
ATOM 617 O O . ARG A 1 79 ? -10.404 -7.646 8.011 1.00 65.12 79 ARG A O 1
ATOM 624 N N . THR A 1 80 ? -8.774 -8.787 9.017 1.00 52.12 80 THR A N 1
ATOM 625 C CA . THR A 1 80 ? -9.641 -9.876 9.483 1.00 52.12 80 THR A CA 1
ATOM 626 C C . THR A 1 80 ? -10.117 -9.480 10.872 1.00 52.12 80 THR A C 1
ATOM 628 O O . THR A 1 80 ? -9.281 -9.178 11.727 1.00 52.12 80 THR A O 1
ATOM 631 N N . ALA A 1 81 ? -11.439 -9.376 11.015 1.00 46.47 81 ALA A N 1
ATOM 632 C CA . ALA A 1 81 ? -12.135 -9.026 12.250 1.00 46.47 81 ALA A CA 1
ATOM 633 C C . ALA A 1 81 ? -11.734 -9.923 13.431 1.00 46.47 81 ALA A C 1
ATOM 635 O O . ALA A 1 81 ? -11.463 -11.126 13.195 1.00 46.47 81 ALA A O 1
#

Sequence (81 aa):
MLMQLTTQMPAEKKAELHEQYIDIQLLLTGAERIAFGMSGAARQCEEMHVEEDYQLCSKSPTSRLLRCKRDVCCVYAGRTA

Organism: NCBI:txid59203